Protein AF-A0A0C9SEK2-F1 (afdb_monomer_lite)

Structure (mmCIF, N/CA/C/O backbone):
data_AF-A0A0C9SEK2-F1
#
_entry.id   AF-A0A0C9SEK2-F1
#
loop_
_atom_site.group_PDB
_atom_site.id
_atom_site.type_symbol
_atom_site.label_atom_id
_atom_site.label_alt_id
_atom_site.label_comp_id
_atom_site.label_asym_id
_atom_site.label_entity_id
_atom_site.label_seq_id
_atom_site.pdbx_PDB_ins_code
_atom_site.Cartn_x
_atom_site.Cartn_y
_atom_site.Cartn_z
_atom_site.occupancy
_atom_site.B_iso_or_equiv
_atom_site.auth_seq_id
_atom_site.auth_comp_id
_atom_site.auth_asym_id
_atom_site.auth_atom_id
_atom_site.pdbx_PDB_model_num
ATOM 1 N N . MET A 1 1 ? 26.205 23.954 44.188 1.00 63.66 1 MET A N 1
ATOM 2 C CA . MET A 1 1 ? 26.113 25.082 43.229 1.00 63.66 1 MET A CA 1
ATOM 3 C C . MET A 1 1 ? 26.419 24.664 41.785 1.00 63.66 1 MET A C 1
ATOM 5 O O . MET A 1 1 ? 25.555 24.856 40.946 1.00 63.66 1 MET A O 1
ATOM 9 N N . TYR A 1 2 ? 27.550 24.011 41.480 1.00 61.84 2 TYR A N 1
ATOM 10 C CA . TYR A 1 2 ? 27.916 23.588 40.107 1.00 61.84 2 TYR A CA 1
ATOM 11 C C . TYR A 1 2 ? 26.899 22.655 39.409 1.00 61.84 2 TYR A C 1
ATOM 13 O O . TYR A 1 2 ? 26.539 22.884 38.259 1.00 61.84 2 TYR A O 1
ATOM 21 N N . LYS A 1 3 ? 26.348 21.663 40.127 1.00 71.69 3 LYS A N 1
ATOM 22 C CA . LYS A 1 3 ? 25.303 20.763 39.595 1.00 71.69 3 LYS A CA 1
ATOM 23 C C . LYS A 1 3 ? 24.013 21.493 39.191 1.00 71.69 3 LYS A C 1
ATOM 25 O O . LYS A 1 3 ? 23.412 21.125 38.193 1.00 71.69 3 LYS A O 1
ATOM 30 N N . LEU A 1 4 ? 23.634 22.537 39.938 1.00 73.94 4 LEU A N 1
ATOM 31 C CA . LEU A 1 4 ? 22.447 23.352 39.653 1.00 73.94 4 LEU A CA 1
ATOM 32 C C . LEU A 1 4 ? 22.655 24.202 38.387 1.00 73.94 4 LEU A C 1
ATOM 34 O O . LEU A 1 4 ? 21.748 24.356 37.577 1.00 73.94 4 LEU A O 1
ATOM 38 N N . CYS A 1 5 ? 23.883 24.684 38.184 1.00 77.44 5 CYS A N 1
ATOM 39 C CA . CYS A 1 5 ? 24.274 25.418 36.983 1.00 77.44 5 CYS A CA 1
ATOM 40 C C . CYS A 1 5 ? 24.207 24.524 35.730 1.00 77.44 5 CYS A C 1
ATOM 42 O O . CYS A 1 5 ? 23.611 24.912 34.730 1.00 77.44 5 CYS A O 1
ATOM 44 N N . ILE A 1 6 ? 24.725 23.290 35.809 1.00 81.12 6 ILE A N 1
ATOM 45 C CA . ILE A 1 6 ? 24.669 22.316 34.703 1.00 81.12 6 ILE A CA 1
ATOM 46 C C . ILE A 1 6 ? 23.223 22.001 34.311 1.00 81.12 6 ILE A C 1
ATOM 48 O O . ILE A 1 6 ? 22.890 22.014 33.128 1.00 81.12 6 ILE A O 1
ATOM 52 N N . THR A 1 7 ? 22.346 21.746 35.286 1.00 82.25 7 THR A N 1
ATOM 53 C CA . THR A 1 7 ? 20.939 21.434 34.997 1.00 82.25 7 THR A CA 1
ATOM 54 C C . THR A 1 7 ? 20.212 22.594 34.326 1.00 82.25 7 THR A C 1
ATOM 5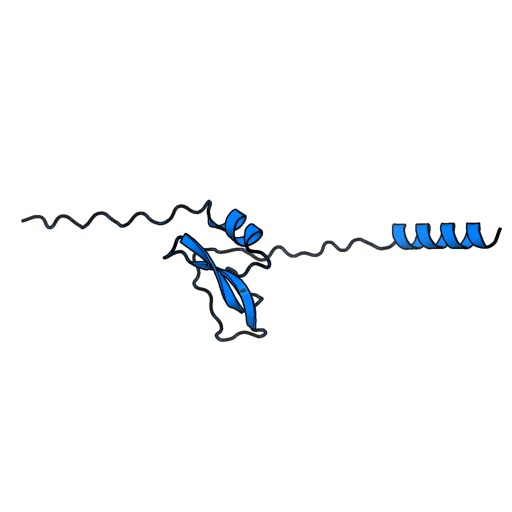6 O O . THR A 1 7 ? 19.427 22.369 33.410 1.00 82.25 7 THR A O 1
ATOM 59 N N . VAL A 1 8 ? 20.504 23.834 34.726 1.00 86.25 8 VAL A N 1
ATOM 60 C CA . VAL A 1 8 ? 19.908 25.030 34.114 1.00 86.25 8 VAL A CA 1
ATOM 61 C C . VAL A 1 8 ? 20.384 25.197 32.669 1.00 86.25 8 VAL A C 1
ATOM 63 O O . VAL A 1 8 ? 19.564 25.431 31.786 1.00 86.25 8 VAL A O 1
ATOM 66 N N . VAL A 1 9 ? 21.676 24.989 32.398 1.00 86.31 9 VAL A N 1
ATOM 67 C CA . VAL A 1 9 ? 22.228 25.051 31.033 1.00 86.31 9 VAL A CA 1
ATOM 68 C C . VAL A 1 9 ? 21.600 23.990 30.128 1.00 86.31 9 VAL A C 1
ATOM 70 O O . VAL A 1 9 ? 21.189 24.306 29.016 1.00 86.31 9 VAL A O 1
ATOM 73 N N . ILE A 1 10 ? 21.455 22.753 30.608 1.00 84.44 10 ILE A N 1
ATOM 74 C CA . ILE A 1 10 ? 20.843 21.660 29.839 1.00 84.44 10 ILE A CA 1
ATOM 75 C C . ILE A 1 10 ? 19.391 21.989 29.462 1.00 84.44 10 ILE A C 1
ATOM 77 O O . ILE A 1 10 ? 19.002 21.806 28.311 1.00 84.44 10 ILE A O 1
ATOM 81 N N . LEU A 1 11 ? 18.594 22.511 30.399 1.00 83.31 11 LEU A N 1
ATOM 82 C CA . LEU A 1 11 ? 17.199 22.881 30.135 1.00 83.31 11 LEU A CA 1
ATOM 83 C C . LEU A 1 11 ? 17.078 24.032 29.128 1.00 83.31 11 LEU A C 1
ATOM 85 O O . LEU A 1 11 ? 16.214 23.981 28.256 1.00 83.31 11 LEU A O 1
ATOM 89 N N . ILE A 1 12 ? 17.960 25.033 29.207 1.00 84.56 12 ILE A N 1
ATOM 90 C CA . ILE A 1 12 ? 17.999 26.152 28.253 1.00 84.56 12 ILE A CA 1
ATOM 91 C C . ILE A 1 12 ? 18.356 25.650 26.850 1.00 84.56 12 ILE A C 1
ATOM 93 O O . ILE A 1 12 ? 17.714 26.048 25.877 1.00 84.56 12 ILE A O 1
ATOM 97 N N . VAL A 1 13 ? 19.330 24.741 26.743 1.00 85.50 13 VAL A N 1
ATOM 98 C CA . VAL A 1 13 ? 19.712 24.108 25.471 1.00 85.50 13 VAL A CA 1
ATOM 99 C C . VAL A 1 13 ? 18.538 23.315 24.894 1.00 85.50 13 VAL A C 1
ATOM 101 O O . VAL A 1 13 ? 18.170 23.537 23.746 1.00 85.50 13 VAL A O 1
ATOM 104 N N . TYR A 1 14 ? 17.876 22.460 25.679 1.00 83.12 14 TYR A N 1
ATOM 105 C CA . TYR A 1 14 ? 16.717 21.700 25.188 1.00 83.12 14 TYR A CA 1
ATOM 106 C C . TYR A 1 14 ? 15.534 22.586 24.780 1.00 83.12 14 TYR A C 1
ATOM 108 O O . TYR A 1 14 ? 14.858 22.274 23.804 1.00 83.12 14 TYR A O 1
ATOM 116 N N . ALA A 1 15 ? 15.295 23.694 25.486 1.00 80.06 15 ALA A N 1
ATOM 117 C CA . ALA A 1 15 ? 14.218 24.632 25.172 1.00 80.06 15 ALA A CA 1
ATOM 118 C C . ALA A 1 15 ? 14.478 25.475 23.909 1.00 80.06 15 ALA A C 1
ATOM 120 O O . ALA A 1 15 ? 13.539 26.044 23.357 1.00 80.06 15 ALA A O 1
ATOM 121 N N . SER A 1 16 ? 15.731 25.563 23.453 1.00 81.19 16 SER A N 1
ATOM 122 C CA . SER A 1 16 ? 16.132 26.351 22.280 1.00 81.19 16 SER A CA 1
ATOM 123 C C . SER A 1 16 ? 16.388 25.509 21.027 1.00 81.19 16 SER A C 1
ATOM 125 O O . SER A 1 16 ? 16.523 26.076 19.944 1.00 81.19 16 SER A O 1
ATOM 127 N N . ILE A 1 17 ? 16.390 24.174 21.129 1.00 78.94 17 ILE A N 1
ATOM 128 C CA . ILE A 1 17 ? 16.400 23.294 19.956 1.00 78.94 17 ILE A CA 1
ATOM 129 C C . ILE A 1 17 ? 15.024 23.383 19.274 1.00 78.94 17 ILE A C 1
ATOM 131 O O . ILE A 1 17 ? 14.024 22.955 19.859 1.00 78.94 17 ILE A O 1
ATOM 135 N N . PRO A 1 18 ? 14.928 23.886 18.029 1.00 64.88 18 PRO A N 1
ATOM 136 C CA . PRO A 1 18 ? 13.687 23.804 17.280 1.00 64.88 18 PRO A CA 1
ATOM 137 C C . PRO A 1 18 ? 13.401 22.330 16.987 1.00 64.88 18 PRO A C 1
ATOM 139 O O . PRO A 1 18 ? 14.195 21.649 16.337 1.00 64.88 18 PRO A O 1
ATOM 142 N N . GLN A 1 19 ? 12.255 21.825 17.449 1.00 67.62 19 GLN A N 1
ATOM 143 C CA . GLN A 1 19 ? 11.736 20.544 16.981 1.00 67.62 19 GLN A CA 1
ATOM 144 C C . GLN A 1 19 ? 11.348 20.711 15.512 1.00 67.62 19 GLN A C 1
ATOM 146 O O . GLN A 1 19 ? 10.224 21.088 15.179 1.00 67.62 19 GLN A O 1
ATOM 151 N N . THR A 1 20 ? 12.297 20.469 14.614 1.00 54.66 20 THR A N 1
ATOM 152 C CA . THR A 1 20 ? 12.053 20.408 13.178 1.00 54.66 20 THR A CA 1
ATOM 153 C C . THR A 1 20 ? 11.234 19.158 12.892 1.00 54.66 20 THR A C 1
ATOM 155 O O . THR A 1 20 ? 11.732 18.120 12.470 1.00 54.66 20 THR A O 1
ATOM 158 N N . ARG A 1 21 ? 9.919 19.247 13.082 1.00 61.41 21 ARG A N 1
ATOM 159 C CA . ARG A 1 21 ? 8.978 18.264 12.545 1.00 61.41 21 ARG A CA 1
ATOM 160 C C . ARG A 1 21 ? 8.809 18.516 11.044 1.00 61.41 21 ARG A C 1
ATOM 162 O O . ARG A 1 21 ? 7.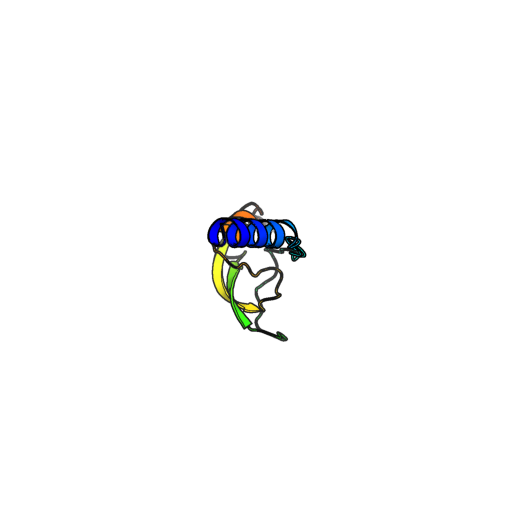709 18.748 10.561 1.00 61.41 21 ARG A O 1
ATOM 169 N N . SER A 1 22 ? 9.916 18.509 10.303 1.00 60.47 22 SER A N 1
ATOM 170 C CA . SER A 1 22 ? 9.897 18.554 8.843 1.00 60.47 22 SER A CA 1
ATOM 171 C C . SER A 1 22 ? 9.693 17.136 8.321 1.00 60.47 22 SER A C 1
ATOM 173 O O . SER A 1 22 ? 10.600 16.487 7.813 1.00 60.47 22 SER A O 1
ATOM 175 N N . GLY A 1 23 ? 8.487 16.620 8.531 1.00 55.62 23 GLY A N 1
ATOM 176 C CA . GLY A 1 23 ? 7.985 15.476 7.790 1.00 55.62 23 GLY A CA 1
ATOM 177 C C . GLY A 1 23 ? 7.128 16.021 6.665 1.00 55.62 23 GLY A C 1
ATOM 178 O O . GLY A 1 23 ? 5.929 16.207 6.859 1.00 55.62 23 GLY A O 1
ATOM 179 N N . ALA A 1 24 ? 7.724 16.317 5.509 1.00 59.69 24 ALA A N 1
ATOM 180 C CA . ALA A 1 24 ? 6.937 16.494 4.297 1.00 59.69 24 ALA A CA 1
ATOM 181 C C . ALA A 1 24 ? 6.135 15.200 4.103 1.00 59.69 24 ALA A C 1
ATOM 183 O O . ALA A 1 24 ? 6.702 14.141 3.836 1.00 59.69 24 ALA A O 1
ATOM 184 N N . ALA A 1 25 ? 4.827 15.257 4.353 1.00 62.31 25 ALA A N 1
ATOM 185 C CA . ALA A 1 25 ? 3.968 14.091 4.263 1.00 62.31 25 ALA A CA 1
ATOM 186 C C . ALA A 1 25 ? 3.949 13.621 2.805 1.00 62.31 25 ALA A C 1
ATOM 188 O O . ALA A 1 25 ? 3.337 14.247 1.938 1.00 62.31 25 ALA A O 1
ATOM 189 N N . LYS A 1 26 ? 4.663 12.530 2.536 1.00 71.81 26 LYS A N 1
ATOM 190 C CA . LYS A 1 26 ? 4.677 11.852 1.244 1.00 71.81 26 LYS A CA 1
ATOM 191 C C . LYS A 1 26 ? 3.241 11.531 0.828 1.00 71.81 26 LYS A C 1
ATOM 193 O O . LYS A 1 26 ? 2.459 11.032 1.641 1.00 71.81 26 LYS A O 1
ATOM 198 N N . ARG A 1 27 ? 2.878 11.830 -0.424 1.00 81.31 27 ARG A N 1
ATOM 199 C CA . ARG A 1 27 ? 1.565 11.459 -0.971 1.00 81.31 27 ARG A CA 1
ATOM 200 C C . ARG A 1 27 ? 1.447 9.934 -0.929 1.00 81.31 27 ARG A C 1
ATOM 202 O O . ARG A 1 27 ? 2.298 9.226 -1.455 1.00 81.31 27 ARG A O 1
ATOM 209 N N . LYS A 1 28 ? 0.418 9.444 -0.241 1.00 87.38 28 LYS A N 1
ATOM 210 C CA . LYS A 1 28 ? 0.144 8.014 -0.084 1.00 87.38 28 LYS A CA 1
ATOM 211 C C . LYS A 1 28 ? -0.865 7.585 -1.140 1.00 87.38 28 LYS A C 1
ATOM 213 O O . LYS A 1 28 ? -1.931 8.193 -1.237 1.00 87.38 28 LYS A O 1
ATOM 218 N N . ASN A 1 29 ? -0.548 6.543 -1.900 1.00 91.00 29 ASN A N 1
ATOM 219 C CA . ASN A 1 29 ? -1.414 6.017 -2.951 1.00 91.00 29 ASN A CA 1
ATOM 220 C C . ASN A 1 29 ? -1.453 4.492 -2.876 1.00 91.00 29 ASN A C 1
ATOM 222 O O . ASN A 1 29 ? -0.489 3.817 -3.204 1.00 91.00 29 ASN A O 1
ATOM 226 N N . CYS A 1 30 ? -2.581 3.941 -2.436 1.00 93.00 30 CYS A N 1
ATOM 227 C CA . CYS A 1 30 ? -2.716 2.505 -2.193 1.00 93.00 30 CYS A CA 1
ATOM 228 C C . CYS A 1 30 ? -2.983 1.691 -3.467 1.00 93.00 30 CYS A C 1
ATOM 230 O O . CYS A 1 30 ? -2.949 0.467 -3.434 1.00 93.00 30 CYS A O 1
ATOM 232 N N . ARG A 1 31 ? -3.333 2.342 -4.582 1.00 89.06 31 ARG A N 1
ATOM 233 C CA . ARG A 1 31 ? -3.744 1.654 -5.817 1.00 89.06 31 ARG A CA 1
ATOM 234 C C . ARG A 1 31 ? -2.602 1.430 -6.800 1.00 89.06 31 ARG A C 1
ATOM 236 O O . ARG A 1 31 ? -2.772 0.653 -7.734 1.00 89.06 31 ARG A O 1
ATOM 243 N N . THR A 1 32 ? -1.472 2.106 -6.622 1.00 91.62 32 THR A N 1
ATOM 244 C CA . THR A 1 32 ? -0.299 1.906 -7.472 1.00 91.62 32 THR A CA 1
ATOM 245 C C . THR A 1 32 ? 0.426 0.625 -7.061 1.00 91.62 32 THR A C 1
ATOM 247 O O . THR A 1 32 ? 0.705 0.439 -5.873 1.00 91.62 32 THR A O 1
ATOM 250 N N . PRO A 1 33 ? 0.734 -0.281 -8.005 1.00 92.81 33 PRO A N 1
ATOM 251 C CA . PRO A 1 33 ? 1.562 -1.446 -7.716 1.00 92.81 33 PRO A CA 1
ATOM 252 C C . PRO A 1 33 ? 2.896 -1.018 -7.105 1.00 92.81 33 PRO A C 1
ATOM 254 O O . PRO A 1 33 ? 3.478 -0.023 -7.536 1.00 92.81 33 PRO A O 1
ATOM 257 N N . ARG A 1 34 ? 3.393 -1.761 -6.110 1.00 94.19 34 ARG A N 1
ATOM 258 C CA . ARG A 1 34 ? 4.772 -1.571 -5.645 1.00 94.19 34 ARG A CA 1
ATOM 259 C C . ARG A 1 34 ? 5.734 -1.814 -6.811 1.00 94.19 34 ARG A C 1
ATOM 261 O O . ARG A 1 34 ? 5.503 -2.713 -7.615 1.00 94.19 34 ARG A O 1
ATOM 268 N N . THR A 1 35 ? 6.814 -1.047 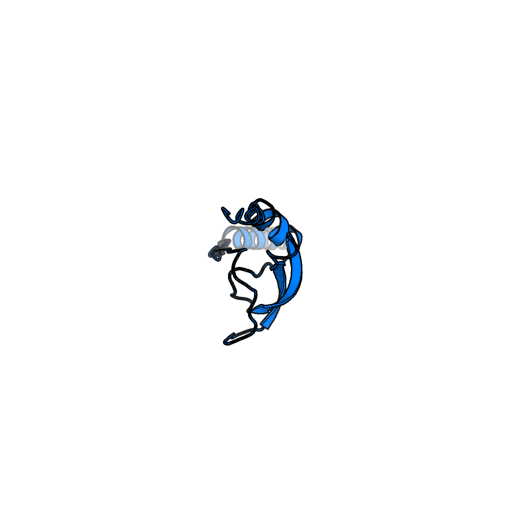-6.877 1.00 94.81 35 THR A N 1
ATOM 269 C CA . THR A 1 35 ? 7.897 -1.257 -7.844 1.00 94.81 35 THR A CA 1
ATOM 270 C C . THR A 1 35 ? 9.238 -1.315 -7.121 1.00 94.81 35 THR A C 1
ATOM 272 O O . THR A 1 35 ? 9.371 -0.783 -6.015 1.00 94.81 35 THR A O 1
ATOM 275 N N . VAL A 1 36 ? 10.206 -1.984 -7.743 1.00 96.25 36 VAL A N 1
ATOM 276 C CA . VAL A 1 36 ? 11.634 -1.982 -7.384 1.00 96.25 36 VAL A CA 1
ATOM 277 C C . VAL A 1 36 ? 12.500 -1.358 -8.490 1.00 96.25 36 VAL A C 1
ATOM 279 O O . VAL A 1 36 ? 13.706 -1.211 -8.321 1.00 96.25 36 VAL A O 1
ATOM 282 N N . GLU A 1 37 ? 11.885 -0.965 -9.608 1.00 95.44 37 GLU A N 1
ATOM 283 C CA . GLU A 1 37 ? 12.564 -0.469 -10.805 1.00 95.44 37 GLU A CA 1
ATOM 284 C C . GLU A 1 37 ? 12.817 1.041 -10.744 1.00 95.44 37 GLU A C 1
ATOM 286 O O . GLU A 1 37 ? 11.923 1.808 -10.387 1.00 95.44 37 GLU A O 1
ATOM 291 N N . GLY A 1 38 ? 14.009 1.480 -11.169 1.00 92.81 38 GLY A N 1
ATOM 292 C CA . GLY A 1 38 ? 14.351 2.906 -11.294 1.00 92.81 38 GLY A CA 1
ATOM 293 C C . GLY A 1 38 ? 14.557 3.634 -9.963 1.00 92.81 38 GLY A C 1
ATOM 294 O O . GLY A 1 38 ? 14.382 4.848 -9.890 1.00 92.81 38 GLY A O 1
ATOM 295 N N . CYS A 1 39 ? 14.904 2.900 -8.907 1.00 93.44 39 CYS A N 1
ATOM 296 C CA . CYS A 1 39 ? 14.875 3.416 -7.546 1.00 93.44 39 CYS A CA 1
ATOM 297 C C . CYS A 1 39 ? 16.254 3.681 -6.969 1.00 93.44 39 CYS A C 1
ATOM 299 O O . CYS A 1 39 ? 17.167 2.869 -7.099 1.00 93.44 39 CYS A O 1
ATOM 301 N N . SER A 1 40 ? 16.372 4.797 -6.251 1.00 93.88 40 SER A N 1
ATOM 302 C CA . SER A 1 40 ? 17.601 5.161 -5.543 1.00 93.88 40 SER A CA 1
ATOM 303 C C . SER A 1 40 ? 17.895 4.204 -4.386 1.00 93.88 40 SER A C 1
ATOM 305 O O . SER A 1 40 ? 19.051 3.879 -4.127 1.00 93.88 40 SER A O 1
ATOM 307 N N . ILE A 1 41 ? 16.851 3.767 -3.668 1.00 95.75 41 ILE A N 1
ATOM 308 C CA . ILE A 1 41 ? 16.957 2.870 -2.512 1.00 95.75 41 ILE A CA 1
ATOM 309 C C . ILE A 1 41 ? 15.770 1.905 -2.506 1.00 95.75 41 ILE A C 1
ATOM 311 O O . ILE A 1 41 ? 14.609 2.319 -2.493 1.00 95.75 41 ILE A O 1
ATOM 315 N N . ILE A 1 42 ? 16.073 0.609 -2.447 1.00 96.75 42 ILE A N 1
ATOM 316 C CA . ILE A 1 42 ? 15.092 -0.463 -2.268 1.00 96.75 42 ILE A CA 1
ATOM 317 C C . ILE A 1 42 ? 15.147 -0.924 -0.811 1.00 96.75 42 ILE A C 1
ATOM 319 O O . ILE A 1 42 ? 16.221 -1.197 -0.271 1.00 96.75 42 ILE A O 1
ATOM 323 N N . ARG A 1 43 ? 13.988 -1.032 -0.159 1.00 96.56 43 ARG A N 1
ATOM 324 C CA . ARG A 1 43 ? 13.877 -1.489 1.231 1.00 96.56 43 ARG A CA 1
ATOM 325 C C . ARG A 1 43 ? 12.701 -2.448 1.369 1.00 96.56 43 ARG A C 1
ATOM 327 O O . ARG A 1 43 ? 11.708 -2.322 0.662 1.00 96.56 43 ARG A O 1
ATOM 334 N N . ARG A 1 44 ? 12.790 -3.390 2.312 1.00 97.31 44 ARG A N 1
ATOM 335 C CA . ARG A 1 44 ? 11.598 -4.120 2.761 1.00 97.31 44 ARG A CA 1
ATOM 336 C C . ARG A 1 44 ? 10.703 -3.178 3.554 1.00 97.31 44 ARG A C 1
ATOM 338 O O . ARG A 1 44 ? 11.126 -2.670 4.592 1.00 97.31 44 ARG A O 1
ATOM 345 N N . MET A 1 45 ? 9.515 -2.915 3.027 1.00 97.38 45 MET A N 1
ATOM 346 C CA . MET A 1 45 ? 8.516 -2.022 3.611 1.00 97.38 45 MET A CA 1
ATOM 347 C C . MET A 1 45 ? 7.121 -2.607 3.388 1.00 97.38 45 MET A C 1
ATOM 349 O O . MET A 1 45 ? 6.944 -3.588 2.664 1.00 97.38 45 MET A O 1
ATOM 353 N N . TRP A 1 46 ? 6.117 -2.019 4.031 1.00 97.62 46 TRP A N 1
ATOM 354 C CA . TRP A 1 46 ? 4.729 -2.422 3.845 1.00 97.62 46 TRP A CA 1
ATOM 355 C C . TRP A 1 46 ? 4.142 -1.742 2.611 1.00 97.62 46 TRP A C 1
ATOM 357 O O . TRP A 1 46 ? 4.326 -0.546 2.423 1.00 97.62 46 TRP A O 1
ATOM 367 N N . SER A 1 47 ? 3.410 -2.481 1.788 1.00 96.38 47 SER A N 1
ATOM 368 C CA . SER A 1 47 ? 2.716 -1.967 0.601 1.00 96.38 47 SER A CA 1
ATOM 369 C C . SER A 1 47 ? 1.339 -2.610 0.499 1.00 96.38 47 SER A C 1
ATOM 371 O O . SER A 1 47 ? 1.167 -3.767 0.880 1.00 96.38 47 SER A O 1
ATOM 373 N N . PHE A 1 48 ? 0.338 -1.865 0.042 1.00 95.75 48 PHE A N 1
ATOM 374 C CA . PHE A 1 48 ? -1.010 -2.397 -0.116 1.00 95.75 48 PHE A CA 1
ATOM 375 C C . PHE A 1 48 ? -1.148 -3.101 -1.461 1.00 95.75 48 PHE A C 1
ATOM 377 O O . PHE A 1 48 ? -0.952 -2.492 -2.513 1.00 95.75 48 PHE A O 1
ATOM 384 N N . ASP A 1 49 ? -1.534 -4.369 -1.428 1.00 93.12 49 ASP A N 1
ATOM 385 C CA . ASP A 1 49 ? -1.937 -5.117 -2.602 1.00 93.12 49 ASP A CA 1
ATOM 386 C C . ASP A 1 49 ? -3.461 -5.053 -2.752 1.00 93.12 49 ASP A C 1
ATOM 388 O O . ASP A 1 49 ? -4.231 -5.633 -1.982 1.00 93.12 49 ASP A O 1
ATOM 392 N N . SER A 1 50 ? -3.901 -4.328 -3.779 1.00 88.31 50 SER A N 1
ATOM 393 C CA . SER A 1 50 ? -5.321 -4.160 -4.093 1.00 88.31 50 SER A CA 1
ATOM 394 C C . SER A 1 50 ? -6.007 -5.436 -4.590 1.00 88.31 50 SER A C 1
ATOM 396 O O . SER A 1 50 ? -7.236 -5.510 -4.526 1.00 88.31 50 SER A O 1
ATOM 398 N N . SER A 1 51 ? -5.244 -6.430 -5.057 1.00 87.44 51 SER A N 1
ATOM 399 C CA . SER A 1 51 ? -5.785 -7.703 -5.539 1.00 87.44 51 SER A CA 1
ATOM 400 C C . SER A 1 51 ? -6.200 -8.612 -4.381 1.00 87.44 51 SER A C 1
ATOM 402 O O . SER A 1 51 ? -7.286 -9.190 -4.404 1.00 87.44 51 SER A O 1
ATOM 404 N N . THR A 1 52 ? -5.386 -8.670 -3.324 1.00 89.00 52 THR A N 1
ATOM 405 C CA . THR A 1 52 ? -5.670 -9.434 -2.101 1.00 89.00 52 THR A CA 1
ATOM 406 C C . THR A 1 52 ? -6.370 -8.605 -1.021 1.00 89.00 52 THR A C 1
ATOM 408 O O . THR A 1 52 ? -6.927 -9.168 -0.074 1.00 89.00 52 THR A O 1
ATOM 411 N N . GLY A 1 53 ? -6.353 -7.273 -1.143 1.00 89.06 53 GLY A N 1
ATOM 412 C CA . GLY A 1 53 ? -6.892 -6.337 -0.154 1.00 89.06 53 GLY A CA 1
ATOM 413 C C . GLY A 1 53 ? -6.072 -6.282 1.138 1.00 89.06 53 GLY A C 1
ATOM 414 O O . GLY A 1 53 ? -6.619 -5.984 2.205 1.00 89.06 53 GLY A O 1
ATOM 415 N N . LYS A 1 54 ? -4.781 -6.623 1.074 1.00 92.50 54 LYS A N 1
ATOM 416 C CA . LYS A 1 54 ? -3.899 -6.780 2.236 1.00 92.50 54 LYS A CA 1
ATOM 417 C C . LYS A 1 54 ? -2.655 -5.914 2.104 1.00 92.50 54 LYS A C 1
ATOM 419 O O . LYS A 1 54 ? -2.201 -5.607 1.012 1.00 92.50 54 LYS A O 1
ATOM 424 N N . CYS A 1 55 ? -2.092 -5.541 3.247 1.00 95.44 55 CYS A N 1
ATOM 425 C CA . CYS A 1 55 ? -0.754 -4.975 3.303 1.00 95.44 55 CYS A CA 1
ATOM 426 C C . CYS A 1 55 ? 0.275 -6.102 3.386 1.00 95.44 55 CYS A C 1
ATOM 428 O O . CYS A 1 55 ? 0.222 -6.916 4.311 1.00 95.44 55 CYS A O 1
ATOM 430 N N . GLU A 1 56 ? 1.208 -6.119 2.445 1.00 96.12 56 GLU A N 1
ATOM 431 C CA . GLU A 1 56 ? 2.289 -7.095 2.335 1.00 96.12 56 GLU A CA 1
ATOM 432 C C . GLU A 1 56 ? 3.632 -6.443 2.657 1.00 96.12 56 GLU A C 1
ATOM 434 O O . GLU A 1 56 ? 3.835 -5.259 2.382 1.00 96.12 56 GLU A O 1
ATOM 439 N N . HIS A 1 57 ? 4.548 -7.218 3.236 1.00 97.38 57 HIS A N 1
ATOM 440 C CA . HIS A 1 57 ? 5.880 -6.755 3.606 1.00 97.38 57 HIS A CA 1
ATOM 441 C C . HIS A 1 57 ? 6.927 -7.344 2.661 1.00 97.38 57 HIS A C 1
ATOM 443 O O . HIS A 1 57 ? 7.319 -8.503 2.808 1.00 97.38 57 HIS A O 1
ATOM 449 N N . ASP A 1 58 ? 7.368 -6.544 1.695 1.00 96.19 58 ASP A N 1
ATOM 450 C CA . ASP A 1 58 ? 8.280 -6.971 0.633 1.00 96.19 58 ASP A CA 1
ATOM 451 C C . ASP A 1 58 ? 9.151 -5.797 0.151 1.00 96.19 58 ASP A C 1
ATOM 453 O O . ASP A 1 58 ? 9.032 -4.673 0.648 1.00 96.19 58 ASP A O 1
ATOM 457 N N . PHE A 1 59 ? 10.073 -6.053 -0.774 1.00 97.00 59 PHE A N 1
ATOM 458 C CA . PHE A 1 59 ? 10.937 -5.038 -1.361 1.00 97.00 59 PHE A CA 1
ATOM 459 C C . PHE A 1 59 ? 10.141 -4.055 -2.224 1.00 97.00 59 PHE A C 1
ATOM 461 O O . PHE A 1 59 ? 9.404 -4.430 -3.135 1.00 97.00 59 PHE A O 1
ATOM 468 N N . VAL A 1 60 ? 10.316 -2.773 -1.924 1.00 96.44 60 VAL A N 1
ATOM 469 C CA . VAL A 1 60 ? 9.736 -1.644 -2.647 1.00 96.44 60 VAL A CA 1
ATOM 470 C C . VAL A 1 60 ? 10.687 -0.459 -2.538 1.00 96.44 60 VAL A C 1
ATOM 472 O O . VAL A 1 60 ? 11.511 -0.374 -1.619 1.00 96.44 60 VAL A O 1
ATOM 475 N N . CYS A 1 61 ? 10.595 0.470 -3.475 1.00 95.62 61 CYS A N 1
ATOM 476 C CA . CYS A 1 61 ? 11.352 1.710 -3.400 1.00 95.62 61 CYS A CA 1
ATOM 477 C C . CYS A 1 61 ? 10.931 2.528 -2.183 1.00 95.62 61 CYS A C 1
ATOM 479 O O . CYS A 1 61 ? 9.738 2.727 -1.931 1.00 95.62 61 CYS A O 1
ATOM 481 N N . SER A 1 62 ? 11.906 3.014 -1.417 1.00 93.88 62 SER A N 1
ATOM 482 C CA . SER A 1 62 ? 11.633 3.697 -0.146 1.00 93.88 62 SER A CA 1
ATOM 483 C C . SER A 1 62 ? 10.774 4.954 -0.310 1.00 93.88 62 SER A C 1
ATOM 485 O O . SER A 1 62 ? 9.994 5.334 0.565 1.00 93.88 62 SER A O 1
ATOM 487 N N . ASP A 1 63 ? 10.884 5.596 -1.464 1.00 91.44 63 ASP A N 1
ATOM 488 C CA . ASP A 1 63 ? 10.187 6.804 -1.889 1.00 91.44 63 ASP A CA 1
ATOM 489 C C . ASP A 1 63 ? 8.938 6.517 -2.750 1.00 91.44 63 ASP A C 1
ATOM 491 O O . ASP A 1 63 ? 8.255 7.449 -3.162 1.00 91.44 63 ASP A O 1
ATOM 495 N N . HIS A 1 64 ? 8.515 5.256 -2.887 1.00 94.38 64 HIS A N 1
ATOM 496 C CA . HIS A 1 64 ? 7.276 4.901 -3.590 1.00 94.38 64 HIS A CA 1
ATOM 497 C C . HIS A 1 64 ? 6.002 5.265 -2.804 1.00 94.38 64 HIS A C 1
ATOM 499 O O . HIS A 1 64 ? 5.912 4.990 -1.611 1.00 94.38 64 HIS A O 1
ATOM 505 N N . GLU A 1 65 ? 4.976 5.834 -3.439 1.00 94.56 65 GLU A N 1
ATOM 506 C CA . GLU A 1 65 ? 3.731 6.277 -2.772 1.00 94.56 65 GLU A CA 1
ATOM 507 C C . GLU A 1 65 ? 2.958 5.154 -2.052 1.00 94.56 65 GLU A C 1
ATOM 509 O O . GLU A 1 65 ? 2.225 5.415 -1.095 1.00 94.56 65 GLU A O 1
ATOM 514 N N . ASN A 1 66 ? 3.138 3.908 -2.498 1.00 95.62 66 ASN A N 1
ATOM 515 C CA . ASN A 1 66 ? 2.617 2.692 -1.867 1.00 95.62 66 ASN A CA 1
ATOM 516 C C . ASN A 1 66 ? 3.701 1.981 -1.031 1.00 95.62 66 ASN A C 1
ATOM 518 O O . ASN A 1 66 ? 3.956 0.793 -1.221 1.00 95.62 66 ASN A O 1
ATOM 522 N N . ALA A 1 67 ? 4.413 2.723 -0.180 1.00 95.56 67 ALA A N 1
ATOM 523 C CA . ALA A 1 67 ? 5.409 2.188 0.747 1.00 95.56 67 ALA A CA 1
ATOM 524 C C . ALA A 1 67 ? 5.257 2.847 2.124 1.00 95.56 67 ALA A C 1
ATOM 526 O O . ALA A 1 67 ? 5.308 4.074 2.247 1.00 95.56 67 ALA A O 1
ATOM 527 N N . PHE A 1 68 ? 5.080 2.019 3.150 1.00 95.88 68 PHE A N 1
ATOM 528 C CA . PHE A 1 68 ? 4.785 2.396 4.530 1.00 95.88 68 PHE A CA 1
ATOM 529 C C . PHE A 1 68 ? 5.779 1.738 5.483 1.00 95.88 68 PHE A C 1
ATOM 531 O O . PHE A 1 68 ? 6.225 0.609 5.258 1.00 95.88 68 PHE A O 1
ATOM 538 N N . GLU A 1 69 ? 6.110 2.412 6.579 1.00 95.00 69 GLU A N 1
ATOM 539 C CA . GLU A 1 69 ? 7.098 1.892 7.531 1.00 95.00 69 GLU A CA 1
ATOM 540 C C . GLU A 1 69 ? 6.526 0.770 8.396 1.00 95.00 69 GLU A C 1
ATOM 542 O O . GLU A 1 69 ? 7.247 -0.141 8.800 1.00 95.00 69 GLU A O 1
ATOM 547 N N . SER A 1 70 ? 5.217 0.801 8.655 1.00 96.06 70 SER A N 1
ATOM 548 C CA . SER A 1 70 ? 4.545 -0.192 9.491 1.00 96.06 70 SER A CA 1
ATOM 549 C C . SER A 1 70 ? 3.287 -0.764 8.844 1.00 96.06 70 SER A C 1
ATOM 551 O O . SER A 1 70 ? 2.578 -0.098 8.085 1.00 96.06 70 SER A O 1
ATOM 553 N N . GLN A 1 71 ? 2.959 -2.004 9.216 1.00 95.69 71 GLN A N 1
ATOM 554 C CA . GLN A 1 71 ? 1.730 -2.664 8.783 1.00 95.69 71 GLN A CA 1
ATOM 555 C C . GLN A 1 71 ? 0.494 -1.866 9.192 1.00 95.69 71 GLN A C 1
ATOM 557 O O . GLN A 1 71 ? -0.459 -1.754 8.425 1.00 95.69 71 GLN A O 1
ATOM 562 N N . ASN A 1 72 ? 0.509 -1.312 10.407 1.00 95.12 72 ASN A N 1
ATOM 563 C CA . ASN A 1 72 ? -0.595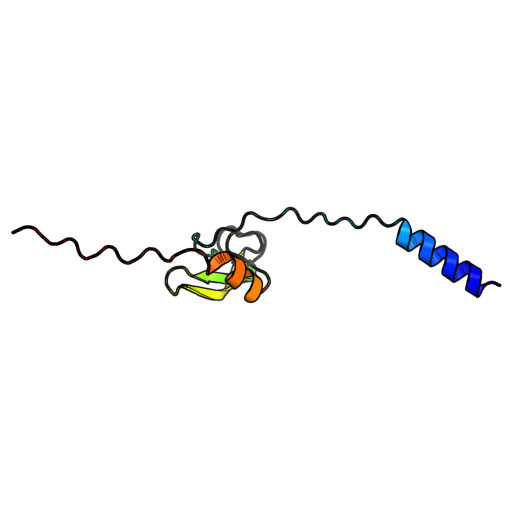 -0.522 10.930 1.00 95.12 72 ASN A CA 1
ATOM 564 C C . ASN A 1 72 ? -0.803 0.756 10.112 1.00 95.12 72 ASN A C 1
ATOM 566 O O . ASN A 1 72 ? -1.934 1.078 9.759 1.00 95.12 72 ASN A O 1
ATOM 570 N N . GLU A 1 73 ? 0.276 1.451 9.752 1.00 94.62 73 GLU A N 1
ATOM 571 C CA . GLU A 1 73 ? 0.209 2.631 8.890 1.00 94.62 73 GLU A CA 1
ATOM 572 C C . GLU A 1 73 ? -0.380 2.290 7.516 1.00 94.62 73 GLU A C 1
ATOM 574 O O . GLU A 1 73 ? -1.300 2.970 7.061 1.00 94.62 73 GLU A O 1
ATOM 579 N N . CYS A 1 74 ? 0.087 1.210 6.885 1.00 95.38 74 CYS A N 1
ATOM 580 C CA . CYS A 1 74 ? -0.471 0.737 5.619 1.00 95.38 74 CYS A CA 1
ATOM 581 C C . CYS A 1 74 ? -1.964 0.398 5.757 1.00 95.38 74 CYS A C 1
ATOM 583 O O . CYS A 1 74 ? -2.797 0.884 4.993 1.00 95.38 74 CYS A O 1
ATOM 585 N N . ASN A 1 75 ? -2.330 -0.380 6.780 1.00 93.75 75 ASN A N 1
ATOM 586 C CA . ASN A 1 75 ? -3.703 -0.830 6.999 1.00 93.75 75 ASN A CA 1
ATOM 587 C C . ASN A 1 75 ? -4.665 0.335 7.247 1.00 93.75 75 ASN A C 1
ATOM 589 O O . ASN A 1 75 ? -5.737 0.377 6.650 1.00 93.75 75 ASN A O 1
ATOM 593 N N . THR A 1 76 ? -4.290 1.267 8.123 1.00 92.19 76 THR A N 1
ATOM 594 C CA . THR A 1 76 ? -5.112 2.441 8.462 1.00 92.19 76 THR A CA 1
ATOM 595 C C . THR A 1 76 ? -5.228 3.415 7.293 1.00 92.19 76 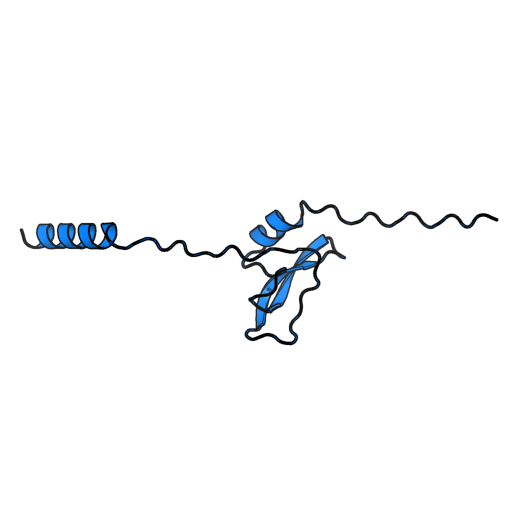THR A C 1
ATOM 597 O O . THR A 1 76 ? -6.284 4.017 7.115 1.00 92.19 76 THR A O 1
ATOM 600 N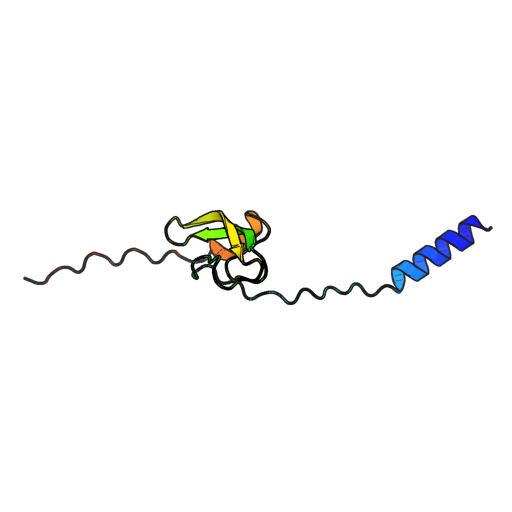 N . THR A 1 77 ? -4.190 3.521 6.456 1.00 92.06 77 THR A N 1
ATOM 601 C CA . THR A 1 77 ? -4.223 4.343 5.239 1.00 92.06 77 THR A CA 1
ATOM 602 C C . THR A 1 77 ? -5.086 3.705 4.142 1.00 92.06 77 THR A C 1
ATOM 604 O O . THR A 1 77 ? -5.856 4.406 3.492 1.00 92.06 77 THR A O 1
ATOM 607 N N . CYS A 1 78 ? -4.960 2.392 3.911 1.00 91.31 78 CYS A N 1
ATOM 608 C CA . CYS A 1 78 ? -5.432 1.756 2.676 1.00 91.31 78 CYS A CA 1
ATOM 609 C C . CYS A 1 78 ? -6.688 0.890 2.806 1.00 91.31 78 CYS A C 1
ATOM 611 O O . CYS A 1 78 ? -7.428 0.768 1.833 1.00 91.31 78 CYS A O 1
ATOM 613 N N . ARG A 1 79 ? -6.990 0.300 3.972 1.00 78.06 79 ARG A N 1
ATOM 614 C CA . ARG A 1 79 ? -8.160 -0.601 4.110 1.00 78.06 79 ARG A CA 1
ATOM 615 C C . ARG A 1 79 ? -9.505 0.128 4.082 1.00 78.06 79 ARG A C 1
ATOM 617 O O . ARG A 1 79 ? -10.533 -0.520 3.931 1.00 78.06 79 ARG A O 1
ATOM 624 N N . THR A 1 80 ? -9.514 1.453 4.210 1.00 68.31 80 THR A N 1
ATOM 625 C CA . THR A 1 80 ? -10.715 2.280 4.020 1.00 68.31 80 THR A CA 1
ATOM 626 C C . THR A 1 80 ? -11.050 2.498 2.546 1.00 68.31 80 THR A C 1
ATOM 628 O O . THR A 1 80 ? -12.162 2.925 2.244 1.00 68.31 80 THR A O 1
ATOM 631 N N . VAL A 1 81 ? -10.130 2.190 1.621 1.00 61.09 81 VAL A N 1
ATOM 632 C CA . VAL A 1 81 ? -10.372 2.284 0.180 1.00 61.09 81 VAL A CA 1
ATOM 633 C C . VAL A 1 81 ? -11.224 1.081 -0.235 1.00 61.09 81 VAL A C 1
ATOM 635 O O . VAL A 1 81 ? -10.735 -0.049 -0.172 1.00 61.09 81 VAL A O 1
ATOM 638 N N . PRO A 1 82 ? -12.487 1.274 -0.669 1.00 59.28 82 PRO A N 1
ATOM 639 C CA . PRO A 1 82 ? -13.313 0.169 -1.129 1.00 59.28 82 PRO A CA 1
ATOM 640 C C . PRO A 1 82 ? -12.605 -0.538 -2.284 1.00 59.28 82 PRO A C 1
ATOM 642 O O . PRO A 1 82 ? -12.214 0.099 -3.272 1.00 59.28 82 PRO A O 1
ATOM 645 N N . THR A 1 83 ? -12.437 -1.855 -2.175 1.00 61.38 83 THR A N 1
ATOM 646 C CA . THR A 1 83 ? -12.010 -2.659 -3.318 1.00 61.38 83 THR A CA 1
ATOM 647 C C . THR A 1 83 ? -13.015 -2.440 -4.454 1.00 61.38 83 THR A C 1
ATOM 649 O O . THR A 1 83 ? -14.226 -2.364 -4.203 1.00 61.38 83 THR A O 1
ATOM 652 N N . PRO A 1 84 ? -12.568 -2.265 -5.713 1.00 65.81 84 PRO A N 1
ATOM 653 C CA . PRO A 1 84 ? -13.503 -2.236 -6.823 1.00 65.81 84 PRO A CA 1
ATOM 654 C C . PRO A 1 84 ? -14.233 -3.582 -6.838 1.00 65.81 84 PRO A C 1
ATOM 656 O O . PRO A 1 84 ? -13.610 -4.626 -7.023 1.00 65.81 84 PRO A O 1
ATOM 659 N N . LYS A 1 85 ? -15.551 -3.561 -6.595 1.00 58.59 85 LYS A N 1
ATOM 660 C CA . LYS A 1 85 ? -16.385 -4.757 -6.744 1.00 58.59 85 LYS A CA 1
ATOM 661 C C . LYS A 1 85 ? -16.124 -5.334 -8.140 1.00 58.59 85 LYS A C 1
ATOM 663 O O . LYS A 1 85 ? -16.078 -4.544 -9.092 1.00 58.59 85 LYS A O 1
ATOM 668 N N . PRO A 1 86 ? -15.971 -6.665 -8.287 1.00 75.12 86 PRO A N 1
ATOM 669 C CA . PRO A 1 86 ? -15.951 -7.279 -9.604 1.00 75.12 86 PRO A CA 1
ATOM 670 C C . PRO A 1 86 ? -17.155 -6.747 -10.374 1.00 75.12 86 PRO A C 1
ATOM 672 O O . PRO A 1 86 ? -18.278 -6.774 -9.857 1.00 75.12 86 PRO A O 1
ATOM 675 N N . ARG A 1 87 ? -16.926 -6.186 -11.568 1.00 67.56 87 ARG A N 1
ATOM 676 C CA . ARG A 1 87 ? -18.052 -5.815 -12.423 1.00 67.56 87 ARG A CA 1
ATOM 677 C C . ARG A 1 87 ? -18.860 -7.095 -12.643 1.00 67.56 87 ARG A C 1
ATOM 679 O O . ARG A 1 87 ? -18.245 -8.109 -12.981 1.00 67.56 87 ARG A O 1
ATOM 686 N N . PRO A 1 88 ? -20.183 -7.082 -12.399 1.00 82.31 88 PRO A N 1
ATOM 687 C CA . PRO A 1 88 ? -20.995 -8.255 -12.666 1.00 82.31 88 PRO A CA 1
ATOM 688 C C . PRO A 1 88 ? -20.750 -8.682 -14.118 1.00 82.31 88 PRO A C 1
ATOM 690 O O . PRO A 1 88 ? -20.582 -7.801 -14.973 1.00 82.31 88 PRO A O 1
ATOM 693 N N . PRO A 1 89 ? -20.662 -9.996 -14.394 1.00 82.31 89 PRO A N 1
ATOM 694 C CA . PRO A 1 89 ? -20.442 -10.480 -15.748 1.00 82.31 89 PRO A CA 1
ATOM 695 C C . PRO A 1 89 ? -21.477 -9.826 -16.660 1.00 82.31 89 PRO A C 1
ATOM 697 O O . PRO A 1 89 ? -22.671 -9.797 -16.343 1.00 82.31 89 PRO A O 1
ATOM 700 N N . LYS A 1 90 ? -20.993 -9.211 -17.743 1.00 80.81 90 LYS A N 1
ATOM 701 C CA . LYS A 1 90 ? -21.845 -8.540 -18.720 1.00 80.81 90 LYS A CA 1
ATOM 702 C C . LYS A 1 90 ? -22.790 -9.615 -19.250 1.00 80.81 90 LYS A C 1
ATOM 704 O O . LYS A 1 90 ? -22.331 -10.605 -19.803 1.00 80.81 90 LYS A O 1
ATOM 709 N N . ARG A 1 91 ? -24.088 -9.476 -18.974 1.00 80.50 91 ARG A N 1
ATOM 710 C CA . ARG A 1 91 ? -25.088 -10.381 -19.535 1.00 80.50 91 ARG A CA 1
ATOM 711 C C . ARG A 1 91 ? -25.056 -10.164 -21.039 1.00 80.50 91 ARG A C 1
ATOM 713 O O . ARG A 1 91 ? -25.376 -9.064 -21.487 1.00 80.50 91 ARG A O 1
ATOM 720 N N . ASP A 1 92 ? -24.603 -11.167 -21.777 1.00 83.50 92 ASP A N 1
ATOM 721 C CA . ASP A 1 92 ? -24.686 -11.146 -23.227 1.00 83.50 92 ASP A CA 1
ATOM 722 C C . ASP A 1 92 ? -26.170 -11.167 -23.591 1.00 83.50 92 ASP A C 1
ATOM 724 O O . ASP A 1 92 ? -26.907 -12.085 -23.219 1.00 83.50 92 ASP A O 1
ATOM 728 N N . CYS A 1 93 ? -26.630 -10.089 -24.221 1.00 76.81 93 CYS A N 1
ATOM 729 C CA . CYS A 1 93 ? -27.973 -10.030 -24.770 1.00 76.81 93 CYS A CA 1
ATOM 730 C C . CYS A 1 93 ? -27.996 -10.948 -25.998 1.00 76.81 93 CYS A C 1
ATOM 732 O O . CYS A 1 93 ? -27.319 -10.646 -26.981 1.00 76.81 93 CYS A O 1
ATOM 734 N N . TRP A 1 94 ? -28.721 -12.063 -25.888 1.00 63.78 94 TRP A N 1
ATOM 735 C CA . TRP A 1 94 ? -29.114 -12.914 -27.012 1.00 63.78 94 TRP A CA 1
ATOM 736 C C . TRP A 1 94 ? -30.312 -12.310 -27.740 1.00 63.78 94 TRP A C 1
ATOM 738 O O . TRP A 1 94 ? -31.208 -11.784 -27.037 1.00 63.78 94 TRP A O 1
#

Foldseek 3Di:
DVVVVVVVVVVVVVVPDPPPPPPPPQQADQPDDFDPPPAPDWDQFWFHDLVVLATDTGIGHCNDNRGHHDRVVNCVVRSVPDRPDPDPPDPPDD

pLDDT: mean 84.32, std 12.67, range [54.66, 97.62]

Organism: Amblyomma americanum (NCBI:txid6943)

InterPro domains:
  IPR002223 Pancreatic trypsin inhibitor Kunitz domain [PF00014] (30-79)
  IPR036880 Pancreatic trypsin inhibitor Kunitz domain superfamily [G3DSA:4.10.410.10] (18-84)
  IPR036880 Pancreatic trypsin inhibitor Kunitz domain superfamily [SSF57362] (25-81)

Secondary structure (DSSP, 8-state):
-HHHHHHHHHHHHHHHS--------PPP-SSSPP--TT-S-EEEEEEEETTTTEEEEEEEETT-TT-BSSHHHHHHHHTTS---PPPPP-----

Radius of gyration: 23.09 Å; chains: 1; bounding box: 57×39×70 Å

Sequence (94 aa):
MYKLCITVVILIVYASIPQTRSGAAKRKNCRTPRTVEGCSIIRRMWSFDSSTGKCEHDFVCSDHENAFESQNECNTTCRTVPTPKPRPPKRDCW